Protein AF-A0A1J5PZH5-F1 (afdb_monomer)

Structure (mmCIF, N/CA/C/O backbone):
data_AF-A0A1J5PZH5-F1
#
_entry.id   AF-A0A1J5PZH5-F1
#
loop_
_atom_site.group_PDB
_atom_site.id
_atom_site.type_symbol
_atom_site.label_atom_id
_atom_site.label_alt_id
_atom_site.label_comp_id
_atom_site.label_asym_id
_atom_site.label_entity_id
_atom_site.label_seq_id
_atom_site.pdbx_PDB_ins_code
_atom_site.Cartn_x
_atom_site.Cartn_y
_atom_site.Cartn_z
_atom_site.occupancy
_atom_site.B_iso_or_equiv
_atom_site.auth_seq_id
_atom_site.auth_comp_id
_atom_site.auth_asym_id
_atom_site.auth_atom_id
_atom_site.pdbx_PDB_model_num
ATOM 1 N N . MET A 1 1 ? -9.188 -3.760 25.660 1.00 74.69 1 MET A N 1
ATOM 2 C CA . MET A 1 1 ? -9.528 -2.463 25.032 1.00 74.69 1 MET A CA 1
ATOM 3 C C . MET A 1 1 ? -9.682 -2.647 23.534 1.00 74.69 1 MET A C 1
ATOM 5 O O . MET A 1 1 ? -8.734 -3.075 22.883 1.00 74.69 1 MET A O 1
ATOM 9 N N . THR A 1 2 ? -10.861 -2.334 23.007 1.00 89.88 2 THR A N 1
ATOM 10 C CA . THR A 1 2 ? -11.185 -2.393 21.574 1.00 89.88 2 THR A CA 1
ATOM 11 C C . THR A 1 2 ? -10.528 -1.222 20.845 1.00 89.88 2 THR A C 1
ATOM 13 O O . THR A 1 2 ? -10.727 -0.073 21.233 1.00 89.88 2 THR A O 1
ATOM 16 N N . LYS A 1 3 ? -9.752 -1.486 19.786 1.00 94.06 3 LYS A N 1
ATOM 17 C CA . LYS A 1 3 ? -9.203 -0.449 18.896 1.00 94.06 3 LYS A CA 1
ATOM 18 C C . LYS A 1 3 ? -9.802 -0.558 17.501 1.00 94.06 3 LYS A C 1
ATOM 20 O O . LYS A 1 3 ? -10.255 -1.624 17.095 1.00 94.06 3 LYS A O 1
ATOM 25 N N . THR A 1 4 ? -9.774 0.550 16.771 1.00 96.12 4 THR A N 1
ATOM 26 C CA . THR A 1 4 ? -10.045 0.563 15.332 1.00 96.12 4 THR A CA 1
ATOM 27 C C . THR A 1 4 ? -8.722 0.427 14.583 1.00 96.12 4 THR A C 1
ATOM 29 O O . THR A 1 4 ? -7.857 1.295 14.680 1.00 96.12 4 THR A O 1
ATOM 32 N N . CYS A 1 5 ? -8.565 -0.663 13.842 1.00 96.38 5 CYS A N 1
ATOM 33 C CA . CYS A 1 5 ? -7.442 -0.953 12.964 1.00 96.38 5 CYS A CA 1
ATOM 34 C C . CYS A 1 5 ? -7.792 -0.536 11.533 1.00 96.38 5 CYS A C 1
ATOM 36 O O . CYS A 1 5 ? -8.809 -0.963 10.988 1.00 96.38 5 CYS A O 1
ATOM 38 N N . ILE A 1 6 ? -6.946 0.286 10.915 1.00 96.88 6 ILE A N 1
ATOM 39 C CA . ILE A 1 6 ? -7.092 0.674 9.509 1.00 96.88 6 ILE A CA 1
ATOM 40 C C . ILE A 1 6 ? -6.130 -0.182 8.687 1.00 96.88 6 ILE A C 1
ATOM 42 O O . ILE A 1 6 ? -4.927 -0.160 8.943 1.00 96.88 6 ILE A O 1
ATOM 46 N N . LEU A 1 7 ? -6.653 -0.928 7.715 1.00 97.38 7 LEU A N 1
ATOM 47 C CA . LEU A 1 7 ? -5.854 -1.723 6.788 1.00 97.38 7 LEU A CA 1
ATOM 48 C C . LEU A 1 7 ? -5.657 -0.942 5.487 1.00 97.38 7 LEU A C 1
ATOM 50 O O . LEU A 1 7 ? -6.622 -0.489 4.875 1.00 97.38 7 LEU A O 1
ATOM 54 N N . ILE A 1 8 ? -4.399 -0.786 5.082 1.00 96.50 8 ILE A N 1
ATOM 55 C CA . ILE A 1 8 ? -3.997 -0.186 3.808 1.00 96.50 8 ILE A CA 1
ATOM 56 C C .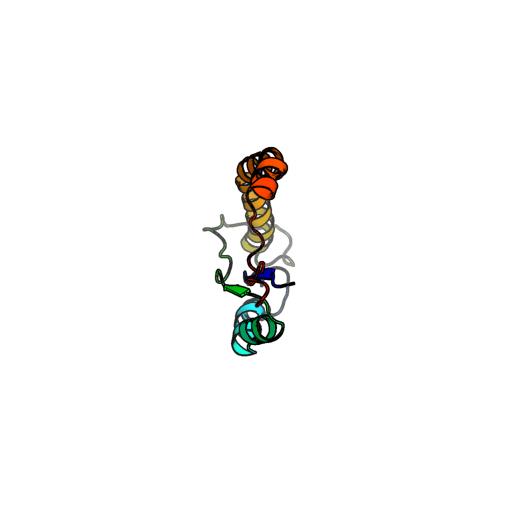 ILE A 1 8 ? -2.954 -1.118 3.205 1.00 96.50 8 ILE A C 1
ATOM 58 O O . ILE A 1 8 ? -1.943 -1.410 3.847 1.00 96.50 8 ILE A O 1
ATOM 62 N N . GLY A 1 9 ? -3.186 -1.594 1.988 1.00 96.50 9 GLY A N 1
ATOM 63 C CA . GLY A 1 9 ? -2.182 -2.355 1.261 1.00 96.50 9 GLY A CA 1
ATOM 64 C C . GLY A 1 9 ? -1.197 -1.437 0.551 1.00 96.50 9 GLY A C 1
ATOM 65 O O . GLY A 1 9 ? -1.570 -0.407 -0.002 1.00 96.50 9 GLY A O 1
ATOM 66 N N . ALA A 1 10 ? 0.073 -1.823 0.551 1.00 94.81 10 ALA A N 1
ATOM 67 C CA . ALA A 1 10 ? 1.123 -1.155 -0.207 1.00 94.81 10 ALA A CA 1
ATOM 68 C C . ALA A 1 10 ? 1.716 -2.169 -1.201 1.00 94.81 10 ALA A C 1
ATOM 70 O O . ALA A 1 10 ? 2.647 -2.891 -0.838 1.00 94.81 10 ALA A O 1
ATOM 71 N N . PRO A 1 11 ? 1.162 -2.286 -2.424 1.00 94.75 11 PRO A N 1
ATOM 72 C CA . PRO A 1 11 ? 1.595 -3.265 -3.424 1.00 94.75 11 PRO A CA 1
ATOM 73 C C . PRO A 1 11 ? 2.893 -2.814 -4.123 1.00 94.75 11 PRO A C 1
ATOM 75 O O . PRO A 1 11 ? 2.940 -2.602 -5.333 1.00 94.75 11 PRO A O 1
ATOM 78 N N . ILE A 1 12 ? 3.960 -2.627 -3.344 1.00 93.50 12 ILE A N 1
ATOM 79 C CA . ILE A 1 12 ? 5.260 -2.150 -3.824 1.00 93.50 12 ILE A CA 1
ATOM 80 C C . ILE A 1 12 ? 6.044 -3.338 -4.384 1.00 93.50 12 ILE A C 1
ATOM 82 O O . ILE A 1 12 ? 6.471 -4.212 -3.634 1.00 93.50 12 ILE A O 1
ATOM 86 N N . ASP A 1 13 ? 6.247 -3.353 -5.700 1.00 91.88 13 ASP A N 1
ATOM 87 C CA . ASP A 1 13 ? 6.999 -4.413 -6.395 1.00 91.88 13 ASP A CA 1
ATOM 88 C C . ASP A 1 13 ? 8.295 -3.917 -7.052 1.00 91.88 13 ASP A C 1
ATOM 90 O O . ASP A 1 13 ? 9.107 -4.713 -7.518 1.00 91.88 13 ASP A O 1
ATOM 94 N N . SER A 1 14 ? 8.515 -2.600 -7.082 1.00 90.25 14 SER A N 1
ATOM 95 C CA . SER A 1 14 ? 9.749 -1.991 -7.584 1.00 90.25 14 SER A CA 1
ATOM 96 C C . SER A 1 14 ? 10.920 -2.211 -6.621 1.00 90.25 14 SER A C 1
ATOM 98 O O . SER A 1 14 ? 10.729 -2.262 -5.408 1.00 90.25 14 SER A O 1
ATOM 100 N N . GLY A 1 15 ? 12.147 -2.274 -7.148 1.00 83.44 15 GLY A N 1
ATOM 101 C CA . GLY A 1 15 ? 13.368 -2.431 -6.341 1.00 83.44 15 GLY A CA 1
ATOM 102 C C . GLY A 1 15 ? 13.813 -3.881 -6.113 1.00 83.44 15 GLY A C 1
ATOM 103 O O . GLY A 1 15 ? 14.843 -4.116 -5.484 1.00 83.44 15 GLY A O 1
ATOM 104 N N . GLN A 1 16 ? 13.097 -4.859 -6.672 1.00 84.19 16 GLN A N 1
ATOM 105 C CA . GLN A 1 16 ? 13.477 -6.275 -6.661 1.00 84.19 16 GLN A CA 1
ATOM 106 C C . GLN A 1 16 ? 13.529 -6.867 -8.069 1.00 84.19 16 GLN A C 1
ATOM 108 O O . GLN A 1 16 ? 12.956 -6.321 -9.006 1.00 84.19 16 GLN A O 1
ATOM 113 N N . LYS A 1 17 ? 14.218 -8.003 -8.228 1.00 84.62 17 LYS A N 1
ATOM 114 C CA . LYS A 1 17 ? 14.356 -8.687 -9.528 1.00 84.62 17 LYS A CA 1
ATOM 115 C C . LYS A 1 17 ? 13.195 -9.619 -9.877 1.00 84.62 17 LYS A C 1
ATOM 117 O O . LYS A 1 17 ? 13.070 -10.013 -11.030 1.00 84.62 17 LYS A O 1
ATOM 122 N N . ARG A 1 18 ? 12.411 -10.049 -8.888 1.00 88.19 18 ARG A N 1
ATOM 123 C CA . ARG A 1 18 ? 11.327 -11.021 -9.063 1.00 88.19 18 ARG A CA 1
ATOM 124 C C . ARG A 1 18 ? 10.024 -10.358 -8.669 1.00 88.19 18 ARG A C 1
ATOM 126 O O . ARG A 1 18 ? 9.944 -9.842 -7.566 1.00 88.19 18 ARG A O 1
ATOM 133 N N . ALA A 1 19 ? 9.037 -1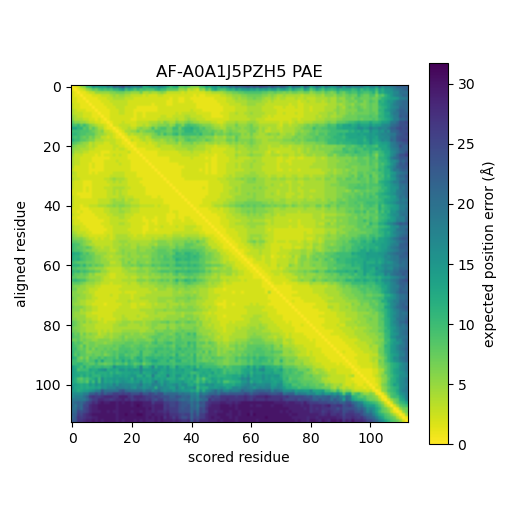0.394 -9.551 1.00 85.50 19 ALA A N 1
ATOM 134 C CA . ALA A 1 19 ? 7.710 -9.918 -9.203 1.00 85.50 19 ALA A CA 1
ATOM 135 C C . ALA A 1 19 ? 7.086 -10.817 -8.127 1.00 85.50 19 ALA A C 1
ATOM 137 O O . ALA A 1 19 ? 7.286 -12.037 -8.139 1.00 85.50 19 ALA A O 1
ATOM 138 N N . GLY A 1 20 ? 6.320 -10.223 -7.216 1.00 89.75 20 GLY A N 1
ATOM 139 C CA . GLY A 1 20 ? 5.508 -10.985 -6.266 1.00 89.75 20 GLY A CA 1
ATOM 140 C C . GLY A 1 20 ? 5.073 -10.219 -5.024 1.00 89.75 20 GLY A C 1
ATOM 141 O O . GLY A 1 20 ? 4.042 -10.555 -4.442 1.00 89.75 20 GLY A O 1
ATOM 142 N N . CYS A 1 21 ? 5.782 -9.159 -4.630 1.00 91.69 21 CYS A N 1
ATOM 143 C CA . CYS A 1 21 ? 5.390 -8.370 -3.458 1.00 91.69 21 CYS A CA 1
ATOM 144 C C . CYS A 1 21 ? 4.075 -7.622 -3.688 1.00 91.69 21 CYS A C 1
ATOM 146 O O . CYS A 1 21 ? 3.316 -7.444 -2.734 1.00 91.69 21 CYS A O 1
ATOM 148 N N . LEU A 1 22 ? 3.742 -7.295 -4.944 1.00 93.56 22 LEU A N 1
ATOM 149 C CA . LEU A 1 22 ? 2.432 -6.737 -5.306 1.00 93.56 22 LEU A CA 1
ATOM 150 C C . LEU A 1 22 ? 1.252 -7.610 -4.841 1.00 93.56 22 LEU A C 1
ATOM 152 O O . LEU A 1 22 ? 0.175 -7.092 -4.569 1.00 93.56 22 LEU A O 1
ATOM 156 N N . MET A 1 23 ? 1.448 -8.929 -4.722 1.00 95.81 23 MET A N 1
ATOM 157 C CA . MET A 1 23 ? 0.404 -9.877 -4.326 1.00 95.81 23 MET A CA 1
ATOM 158 C C . MET A 1 23 ? 0.211 -9.948 -2.808 1.00 95.81 23 MET A C 1
ATOM 160 O O . MET A 1 23 ? -0.791 -10.494 -2.352 1.00 95.81 23 MET A O 1
ATOM 164 N N . GLY A 1 24 ? 1.149 -9.417 -2.018 1.00 95.19 24 GLY A N 1
ATOM 165 C CA . GLY A 1 24 ? 1.149 -9.516 -0.558 1.00 95.19 24 GLY A CA 1
ATOM 166 C C . GLY A 1 24 ? -0.153 -9.028 0.090 1.00 95.19 24 GLY A C 1
ATOM 167 O O . GLY A 1 24 ? -0.780 -9.807 0.811 1.00 95.19 24 GLY A O 1
ATOM 168 N N . PRO A 1 25 ? -0.613 -7.788 -0.179 1.00 97.50 25 PRO A N 1
ATOM 169 C CA . PRO A 1 25 ? -1.863 -7.280 0.385 1.00 97.50 25 PRO A CA 1
ATOM 170 C C . PRO A 1 25 ? -3.077 -8.159 0.059 1.00 97.50 25 PRO A C 1
ATOM 172 O O . PRO A 1 25 ? -3.870 -8.479 0.945 1.00 97.50 25 PRO A O 1
ATOM 175 N N . ALA A 1 26 ? -3.203 -8.605 -1.194 1.00 97.06 26 ALA A N 1
ATOM 176 C CA . ALA A 1 26 ? -4.277 -9.503 -1.613 1.00 97.06 26 ALA A CA 1
ATOM 177 C C . ALA A 1 26 ? -4.186 -10.869 -0.911 1.00 97.06 26 ALA A C 1
ATOM 179 O O . ALA A 1 26 ? -5.195 -11.376 -0.425 1.00 97.06 26 ALA A O 1
ATOM 180 N N . ALA A 1 27 ? -2.984 -11.437 -0.787 1.00 97.81 27 ALA A N 1
ATOM 181 C CA . ALA A 1 27 ? -2.760 -12.707 -0.103 1.00 97.81 27 ALA A CA 1
ATOM 182 C C . ALA A 1 27 ? -3.158 -12.643 1.379 1.00 97.81 27 ALA A C 1
ATOM 184 O O . ALA A 1 27 ? -3.861 -13.532 1.853 1.00 97.81 27 ALA A O 1
ATOM 185 N N . TYR A 1 28 ? -2.786 -11.580 2.102 1.00 97.94 28 TYR A N 1
ATOM 186 C CA . TYR A 1 28 ? -3.186 -11.403 3.503 1.00 97.94 28 TYR A CA 1
ATOM 187 C C . TYR A 1 28 ? -4.699 -11.244 3.676 1.00 97.94 28 TYR A C 1
ATOM 189 O O . TYR A 1 28 ? -5.267 -11.780 4.630 1.00 97.94 28 TYR A O 1
ATOM 197 N N . ARG A 1 29 ? -5.371 -10.543 2.754 1.00 97.81 29 ARG A N 1
ATOM 198 C CA . ARG A 1 29 ? -6.838 -10.447 2.762 1.00 97.81 29 ARG A CA 1
ATOM 199 C C . ARG A 1 29 ? -7.488 -11.805 2.544 1.00 97.81 29 ARG A C 1
ATOM 201 O O . ARG A 1 29 ? -8.356 -12.180 3.327 1.00 97.81 29 ARG A O 1
ATOM 208 N N . THR A 1 30 ? -7.018 -12.565 1.558 1.00 98.00 30 THR A N 1
ATOM 209 C CA . THR A 1 30 ? -7.486 -13.934 1.298 1.00 98.00 30 THR A CA 1
ATOM 210 C C . THR A 1 30 ? -7.228 -14.860 2.487 1.00 98.00 30 THR A C 1
ATOM 212 O O . THR A 1 30 ? -8.078 -15.679 2.816 1.00 98.00 30 THR A O 1
ATOM 215 N N . ALA A 1 31 ? -6.100 -14.696 3.183 1.00 98.00 31 ALA A N 1
ATOM 216 C CA . ALA A 1 31 ? -5.773 -15.438 4.401 1.00 98.00 31 ALA A CA 1
ATOM 217 C C . ALA A 1 31 ? -6.605 -15.020 5.631 1.00 98.00 31 ALA A C 1
ATOM 219 O O . ALA A 1 31 ? -6.444 -15.599 6.702 1.00 98.00 31 ALA A O 1
ATOM 220 N N . GLY A 1 32 ? -7.489 -14.025 5.506 1.00 97.69 32 GLY A N 1
ATOM 221 C CA . GLY A 1 32 ? -8.418 -13.642 6.564 1.00 97.69 32 GLY A CA 1
ATOM 222 C C . GLY A 1 32 ? -7.846 -12.681 7.604 1.00 97.69 32 GLY A C 1
ATOM 223 O O . GLY A 1 32 ? -8.352 -12.655 8.722 1.00 97.69 32 GLY A O 1
ATOM 224 N N . ILE A 1 33 ? -6.848 -11.851 7.267 1.00 98.12 33 ILE A N 1
ATOM 225 C CA . ILE A 1 33 ? -6.250 -10.897 8.224 1.00 98.12 33 ILE A CA 1
ATOM 226 C C . ILE A 1 33 ? -7.289 -9.992 8.913 1.00 98.12 33 ILE A C 1
ATOM 228 O O . ILE A 1 33 ? -7.168 -9.712 10.101 1.00 98.12 33 ILE A O 1
ATOM 232 N N . ALA A 1 34 ? -8.336 -9.568 8.196 1.00 97.69 34 ALA A N 1
ATOM 233 C CA . ALA A 1 34 ? -9.410 -8.759 8.771 1.00 97.69 34 ALA A CA 1
ATOM 234 C C . ALA A 1 34 ? -10.193 -9.532 9.846 1.00 97.69 34 ALA A C 1
ATOM 236 O O . ALA A 1 34 ? -10.410 -9.003 10.933 1.00 97.69 34 ALA A O 1
ATOM 237 N N . HIS A 1 35 ? -10.538 -10.794 9.571 1.00 97.81 35 HIS A N 1
ATOM 238 C CA . HIS A 1 35 ? -11.204 -11.668 10.537 1.00 97.81 35 HIS A CA 1
ATOM 239 C C . HIS A 1 35 ? -10.318 -11.902 11.760 1.00 97.81 35 HIS A C 1
ATOM 241 O O . HIS A 1 35 ? -10.772 -11.688 12.875 1.00 97.81 35 HIS A O 1
ATOM 247 N N . ALA A 1 36 ? -9.031 -12.201 11.560 1.00 97.94 36 ALA A N 1
ATOM 248 C CA . ALA A 1 36 ? -8.090 -12.403 12.660 1.00 97.94 36 ALA A CA 1
ATOM 249 C C . ALA A 1 36 ? -7.993 -11.179 13.593 1.00 97.94 36 ALA A C 1
ATOM 251 O O . ALA A 1 36 ? -7.931 -11.326 14.810 1.00 97.94 36 ALA A O 1
ATOM 252 N N . ILE A 1 37 ? -8.011 -9.958 13.044 1.00 97.62 37 ILE A N 1
ATOM 253 C CA . ILE A 1 37 ? -8.024 -8.727 13.850 1.00 97.62 37 ILE A CA 1
ATOM 254 C C . ILE A 1 37 ? -9.369 -8.559 14.576 1.00 97.62 37 ILE A C 1
ATOM 256 O O . ILE A 1 37 ? -9.395 -8.130 15.731 1.00 97.62 37 ILE A O 1
ATOM 260 N N . THR A 1 38 ? -10.485 -8.896 13.929 1.00 97.44 38 THR A N 1
ATOM 261 C CA . THR A 1 38 ? -11.813 -8.839 14.553 1.00 97.44 38 THR A CA 1
ATOM 262 C C . THR A 1 38 ? -11.986 -9.858 15.676 1.00 97.44 38 THR A C 1
ATOM 264 O O . THR A 1 38 ? -12.513 -9.490 16.725 1.00 97.44 38 THR A O 1
ATOM 267 N N . ASP A 1 39 ? -11.460 -11.071 15.526 1.00 97.81 39 ASP A N 1
ATOM 268 C CA . ASP A 1 39 ? -11.488 -12.124 16.550 1.00 97.81 39 ASP A CA 1
ATOM 269 C C . ASP A 1 39 ? -10.699 -11.734 17.810 1.00 97.81 39 ASP A C 1
ATOM 271 O O . ASP A 1 39 ? -11.047 -12.131 18.921 1.00 97.81 39 ASP A O 1
ATOM 275 N N . LEU A 1 40 ? -9.685 -10.873 17.670 1.00 96.94 40 LEU A N 1
ATOM 276 C CA . LEU A 1 40 ? -8.971 -10.253 18.795 1.00 96.94 40 LEU A CA 1
ATOM 277 C C . LEU A 1 40 ? -9.781 -9.144 19.501 1.00 96.94 40 LEU A C 1
ATOM 279 O O . LEU A 1 40 ? -9.284 -8.504 20.431 1.00 96.94 40 LEU A O 1
ATOM 283 N N . GLY A 1 41 ? -11.020 -8.888 19.076 1.00 96.50 41 GLY A N 1
ATOM 284 C CA . GLY A 1 41 ? -11.893 -7.862 19.643 1.00 96.50 41 GLY A CA 1
ATOM 285 C C . GLY A 1 41 ? -11.559 -6.452 19.155 1.00 96.50 41 GLY A C 1
ATOM 286 O O . GLY A 1 41 ? -11.663 -5.488 19.918 1.00 96.50 41 GLY A O 1
ATOM 287 N N . HIS A 1 42 ? -11.105 -6.294 17.909 1.00 97.12 42 HIS A N 1
ATOM 288 C CA . HIS A 1 42 ? -10.830 -4.990 17.293 1.00 97.12 42 HIS A CA 1
ATOM 289 C C . HIS A 1 42 ? -11.730 -4.728 16.079 1.00 97.12 42 HIS A C 1
ATOM 291 O O . HIS A 1 42 ? -12.155 -5.635 15.370 1.00 97.12 42 HIS A O 1
ATOM 297 N N . LYS A 1 43 ? -12.031 -3.457 15.811 1.00 96.81 43 LYS A N 1
ATOM 298 C CA . LYS A 1 43 ? -12.753 -3.055 14.596 1.00 96.81 43 LYS A CA 1
ATOM 299 C C . LYS A 1 43 ? -11.763 -2.944 13.444 1.00 96.81 43 LYS A C 1
ATOM 301 O O . LYS A 1 43 ? -10.678 -2.409 13.642 1.00 96.81 43 LYS A O 1
ATOM 306 N N . VAL A 1 44 ? -12.140 -3.377 12.245 1.00 97.88 44 VAL A N 1
ATOM 307 C CA . VAL A 1 44 ? -11.307 -3.239 11.040 1.00 97.88 44 VAL A CA 1
ATOM 308 C C . VAL A 1 44 ? -11.979 -2.302 10.047 1.00 97.88 44 VAL A C 1
ATOM 310 O O . VAL A 1 44 ? -13.169 -2.427 9.771 1.00 97.88 44 VAL A O 1
ATOM 313 N N . ILE A 1 45 ? -11.206 -1.368 9.500 1.00 98.06 45 ILE A N 1
ATOM 314 C CA . ILE A 1 45 ? -11.582 -0.545 8.351 1.00 98.06 45 ILE A CA 1
ATOM 315 C C . ILE A 1 45 ? -10.554 -0.808 7.255 1.00 98.06 45 ILE A C 1
ATOM 317 O O . ILE A 1 45 ? -9.427 -0.322 7.337 1.00 98.06 45 ILE A O 1
ATOM 321 N N . ASP A 1 46 ? -10.934 -1.564 6.229 1.00 97.44 46 ASP A N 1
ATOM 322 C CA . ASP A 1 46 ? -10.092 -1.761 5.047 1.00 97.44 46 ASP A CA 1
ATOM 323 C C . ASP A 1 46 ? -10.277 -0.598 4.069 1.00 97.44 46 ASP A C 1
ATOM 325 O O . ASP A 1 46 ? -11.398 -0.246 3.698 1.00 97.44 46 ASP A O 1
ATOM 329 N N . ARG A 1 47 ? -9.170 0.036 3.685 1.00 97.06 47 ARG A N 1
ATOM 330 C CA . ARG A 1 47 ? -9.125 1.162 2.745 1.00 97.06 47 ARG A CA 1
ATOM 331 C C . ARG A 1 47 ? -8.595 0.759 1.371 1.00 97.06 47 ARG A C 1
ATOM 333 O O . ARG A 1 47 ? -8.409 1.631 0.528 1.00 97.06 47 ARG A O 1
ATOM 340 N N . GLY A 1 48 ? -8.393 -0.535 1.132 1.00 96.94 48 GLY A N 1
ATOM 341 C CA . GLY A 1 48 ? -7.863 -1.045 -0.124 1.00 96.94 48 GLY A CA 1
ATOM 342 C C . GLY A 1 48 ? -6.358 -0.826 -0.244 1.00 96.94 48 GLY A C 1
ATOM 343 O O . GLY A 1 48 ? -5.642 -0.727 0.756 1.00 96.94 48 GLY A O 1
ATOM 344 N N . ASP A 1 49 ? -5.878 -0.799 -1.481 1.00 97.12 49 ASP A N 1
ATOM 345 C CA . ASP A 1 49 ? -4.458 -0.676 -1.790 1.00 97.12 49 ASP A CA 1
ATOM 346 C C . ASP A 1 49 ? -4.122 0.745 -2.237 1.00 97.12 49 ASP A C 1
ATOM 348 O O . ASP A 1 49 ? -4.858 1.371 -3.002 1.00 97.12 49 ASP A O 1
ATOM 352 N N . ALA A 1 50 ? -2.986 1.252 -1.762 1.00 95.00 50 ALA A N 1
ATOM 353 C CA . ALA A 1 50 ? -2.407 2.477 -2.272 1.00 95.00 50 ALA A CA 1
ATOM 354 C C . ALA A 1 50 ? -2.048 2.292 -3.751 1.00 95.00 50 ALA A C 1
ATOM 356 O O . ALA A 1 50 ? -1.501 1.262 -4.148 1.00 95.00 50 ALA A O 1
ATOM 357 N N . ALA A 1 51 ? -2.329 3.315 -4.550 1.00 93.62 51 ALA A N 1
ATOM 358 C CA . ALA A 1 51 ? -1.989 3.353 -5.961 1.00 93.62 51 ALA A CA 1
ATOM 359 C C . ALA A 1 51 ? -1.081 4.550 -6.227 1.00 93.62 51 ALA A C 1
ATOM 361 O O . ALA A 1 51 ? -1.333 5.655 -5.737 1.00 93.62 51 ALA A O 1
ATOM 362 N N . LEU A 1 52 ? -0.032 4.328 -7.020 1.00 92.19 52 LEU A N 1
ATOM 363 C CA . LEU A 1 52 ? 0.766 5.431 -7.526 1.00 92.19 52 LEU A CA 1
ATOM 364 C C . LEU A 1 52 ? -0.062 6.273 -8.504 1.00 92.19 52 LEU A C 1
ATOM 366 O O . LEU A 1 52 ? -0.821 5.714 -9.301 1.00 92.19 52 LEU A O 1
ATOM 370 N N . PRO A 1 53 ? 0.093 7.608 -8.481 1.00 90.56 53 PRO A N 1
ATOM 371 C CA . PRO A 1 53 ? -0.407 8.448 -9.557 1.00 90.56 53 PRO A CA 1
ATOM 372 C C . PRO A 1 53 ? 0.370 8.161 -10.849 1.00 90.56 53 PRO A C 1
ATOM 374 O O . PRO A 1 53 ? 1.390 7.469 -10.840 1.00 90.56 53 PRO A O 1
ATOM 377 N N . THR A 1 54 ? -0.076 8.736 -11.966 1.00 93.00 54 THR A N 1
ATOM 378 C CA . THR A 1 54 ? 0.680 8.690 -13.222 1.00 93.00 54 THR A CA 1
ATOM 379 C C . THR A 1 54 ? 2.107 9.188 -12.998 1.00 93.00 54 THR A C 1
ATOM 381 O O . THR A 1 54 ? 2.317 10.318 -12.555 1.00 93.00 54 THR A O 1
ATOM 384 N N . LEU A 1 55 ? 3.083 8.333 -13.299 1.00 92.94 55 LEU A N 1
ATOM 385 C CA . LEU A 1 55 ? 4.494 8.623 -13.088 1.00 92.94 55 LEU A CA 1
ATOM 386 C C . LEU A 1 55 ? 5.105 9.267 -14.326 1.00 92.94 55 LEU A C 1
ATOM 388 O O . LEU A 1 55 ? 4.824 8.872 -15.459 1.00 92.94 55 LEU A O 1
ATOM 392 N N . THR A 1 56 ? 6.004 10.218 -14.102 1.00 92.19 56 THR A N 1
ATOM 393 C CA . THR A 1 56 ? 6.875 10.721 -15.162 1.00 92.19 56 THR A CA 1
ATOM 394 C C . THR A 1 56 ? 7.907 9.643 -15.511 1.00 92.19 56 THR A C 1
ATOM 396 O O . THR A 1 56 ? 8.559 9.129 -14.596 1.00 92.19 56 THR A O 1
ATOM 399 N N . PRO A 1 57 ? 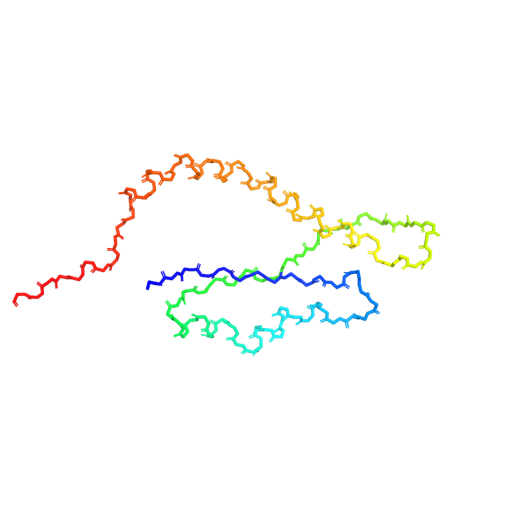8.098 9.298 -16.799 1.00 92.31 57 PRO A N 1
ATOM 400 C CA . PRO A 1 57 ? 9.143 8.366 -17.205 1.00 92.31 57 PRO A CA 1
ATOM 401 C C . PRO A 1 57 ? 10.518 8.819 -16.706 1.00 92.31 57 PRO A C 1
ATOM 403 O O . PRO A 1 57 ? 10.892 9.982 -16.863 1.00 92.31 57 PRO A O 1
ATOM 406 N N . ALA A 1 58 ? 11.276 7.893 -16.122 1.00 92.06 58 ALA A N 1
ATOM 407 C CA . ALA A 1 58 ? 12.612 8.148 -15.602 1.00 92.06 58 ALA A CA 1
ATOM 408 C C . ALA A 1 58 ? 13.582 7.066 -16.082 1.00 92.06 58 ALA A C 1
ATOM 410 O O . ALA A 1 58 ? 13.282 5.874 -16.023 1.00 92.06 58 ALA A O 1
ATOM 411 N N . THR A 1 59 ? 14.763 7.488 -16.530 1.00 93.44 59 THR A N 1
ATOM 412 C CA . THR A 1 59 ? 15.842 6.612 -17.008 1.00 93.44 59 THR A CA 1
ATOM 413 C C . THR A 1 59 ? 17.177 7.064 -16.434 1.00 93.44 59 THR A C 1
ATOM 415 O O . THR A 1 59 ? 17.366 8.254 -16.184 1.00 93.44 59 THR A O 1
ATOM 418 N N . CYS A 1 60 ? 18.131 6.150 -16.277 1.00 92.94 60 CYS A N 1
ATOM 419 C CA . CYS A 1 60 ? 19.499 6.493 -15.900 1.00 92.94 60 CYS A CA 1
ATOM 420 C C . CYS A 1 60 ? 20.524 5.672 -16.704 1.00 92.94 60 CYS A C 1
ATOM 422 O O . CYS A 1 60 ? 20.166 4.639 -17.268 1.00 92.94 60 CYS A O 1
ATOM 424 N N . PRO A 1 61 ? 21.802 6.099 -16.761 1.00 96.25 61 PRO A N 1
ATOM 425 C CA . PRO A 1 61 ? 22.836 5.382 -17.513 1.00 96.25 61 PRO A CA 1
ATOM 426 C C . PRO A 1 61 ? 23.210 4.011 -16.937 1.00 96.25 61 PRO A C 1
ATOM 428 O O . PRO A 1 61 ? 23.889 3.240 -17.607 1.00 96.25 61 PRO A O 1
ATOM 431 N N . ASN A 1 62 ? 22.831 3.714 -15.689 1.00 94.50 62 ASN A N 1
ATOM 432 C CA . ASN A 1 62 ? 23.184 2.459 -15.036 1.00 94.50 62 ASN A CA 1
ATOM 433 C C . ASN A 1 62 ? 22.229 1.334 -15.486 1.00 94.50 62 ASN A C 1
ATOM 435 O O . ASN A 1 62 ? 21.074 1.329 -15.058 1.00 94.50 62 ASN A O 1
ATOM 439 N N . PRO A 1 63 ? 22.699 0.337 -16.259 1.00 89.25 63 PRO A N 1
ATOM 440 C CA . PRO A 1 63 ? 21.844 -0.726 -16.787 1.00 89.25 63 PRO A CA 1
ATOM 441 C C . PRO A 1 63 ? 21.332 -1.694 -15.710 1.00 89.25 63 PRO A C 1
ATOM 443 O O . PRO A 1 63 ? 20.435 -2.487 -15.978 1.00 89.25 63 PRO A O 1
ATOM 446 N N . ALA A 1 64 ? 21.891 -1.658 -14.496 1.00 90.25 64 ALA A N 1
ATOM 447 C CA . ALA A 1 64 ? 21.414 -2.472 -13.381 1.00 90.25 64 ALA A CA 1
ATOM 448 C C . ALA A 1 64 ? 20.126 -1.925 -12.739 1.00 90.25 64 ALA A C 1
ATOM 450 O O . ALA A 1 64 ? 19.522 -2.622 -11.925 1.00 90.25 64 ALA A O 1
ATOM 451 N N . VAL A 1 65 ? 19.731 -0.688 -13.057 1.00 89.88 65 VAL A N 1
ATOM 452 C CA . VAL A 1 65 ? 18.537 -0.046 -12.505 1.00 89.88 65 VAL A CA 1
ATOM 453 C C . VAL A 1 65 ? 17.349 -0.288 -13.431 1.00 89.88 65 VAL A C 1
ATOM 455 O O . VAL A 1 65 ? 17.341 0.141 -14.582 1.00 89.88 65 VAL A O 1
ATOM 458 N N . HIS A 1 66 ? 16.315 -0.931 -12.900 1.00 88.69 66 HIS A N 1
ATOM 459 C CA . HIS A 1 66 ? 15.031 -1.160 -13.562 1.00 88.69 66 HIS A CA 1
ATOM 460 C C . HIS A 1 66 ? 13.899 -0.469 -12.795 1.00 88.69 66 HIS A C 1
ATOM 462 O O . HIS A 1 66 ? 14.031 -0.199 -11.602 1.00 88.69 66 HIS A O 1
ATOM 468 N N . SER A 1 67 ? 12.788 -0.176 -13.480 1.00 90.75 67 SER A N 1
ATOM 469 C CA . SER A 1 67 ? 11.589 0.436 -12.872 1.00 90.75 67 SER A CA 1
ATOM 470 C C . SER A 1 67 ? 11.905 1.694 -12.046 1.00 90.75 67 SER A C 1
ATOM 472 O O . SER A 1 67 ? 11.475 1.847 -10.899 1.00 90.75 67 SER A O 1
ATOM 474 N N . LEU A 1 68 ? 12.749 2.577 -12.600 1.00 93.12 68 LEU A N 1
ATOM 475 C CA . LEU A 1 68 ? 13.235 3.769 -11.899 1.00 93.12 68 LEU A CA 1
ATOM 476 C C . LEU A 1 68 ? 12.091 4.731 -11.560 1.00 93.12 68 LEU A C 1
ATOM 478 O O . LEU A 1 68 ? 12.075 5.293 -10.467 1.00 93.12 68 LEU A O 1
ATOM 482 N N . ALA A 1 69 ? 11.129 4.889 -12.472 1.00 93.50 69 ALA A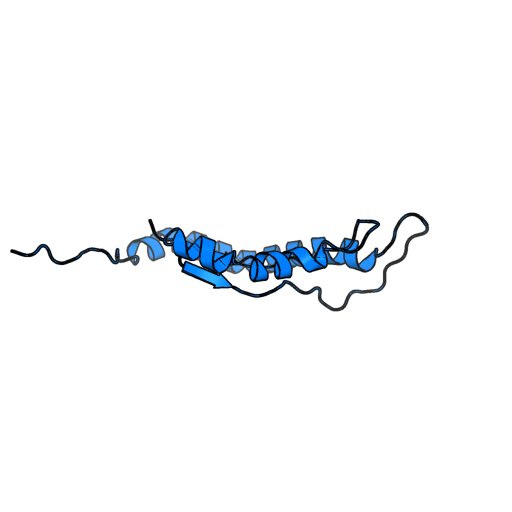 N 1
ATOM 483 C CA . ALA A 1 69 ? 9.964 5.738 -12.257 1.00 93.50 69 ALA A CA 1
ATOM 484 C C . ALA A 1 69 ? 9.171 5.280 -11.024 1.00 93.50 69 ALA A C 1
ATOM 486 O O . ALA A 1 69 ? 8.884 6.091 -10.147 1.00 93.50 69 ALA A O 1
ATOM 487 N N . GLU A 1 70 ? 8.888 3.982 -10.901 1.00 92.56 70 GLU A N 1
ATOM 488 C CA . GLU A 1 70 ? 8.179 3.395 -9.759 1.00 92.56 70 GLU A CA 1
ATOM 489 C C . GLU A 1 70 ? 9.010 3.464 -8.473 1.00 92.56 70 GLU A C 1
ATOM 491 O O . GLU A 1 70 ? 8.483 3.795 -7.410 1.00 92.56 70 GLU A O 1
ATOM 496 N N . THR A 1 71 ? 10.319 3.215 -8.577 1.00 93.00 71 THR A N 1
ATOM 497 C CA . THR A 1 71 ? 11.256 3.260 -7.442 1.00 93.00 71 THR A CA 1
ATOM 498 C C . THR A 1 71 ? 11.332 4.656 -6.820 1.00 93.00 71 THR A C 1
ATOM 500 O O . THR A 1 71 ? 11.463 4.777 -5.605 1.00 93.00 71 THR A O 1
ATOM 503 N N . ILE A 1 72 ? 11.218 5.714 -7.630 1.00 93.62 72 ILE A N 1
ATOM 504 C CA . ILE A 1 72 ? 11.104 7.102 -7.154 1.00 93.62 72 ILE A CA 1
ATOM 505 C C . ILE A 1 72 ? 9.666 7.400 -6.705 1.00 93.62 72 ILE A C 1
ATOM 507 O O . ILE A 1 72 ? 9.453 8.020 -5.663 1.00 93.62 72 ILE A O 1
ATOM 511 N N . GLY A 1 73 ? 8.678 6.932 -7.469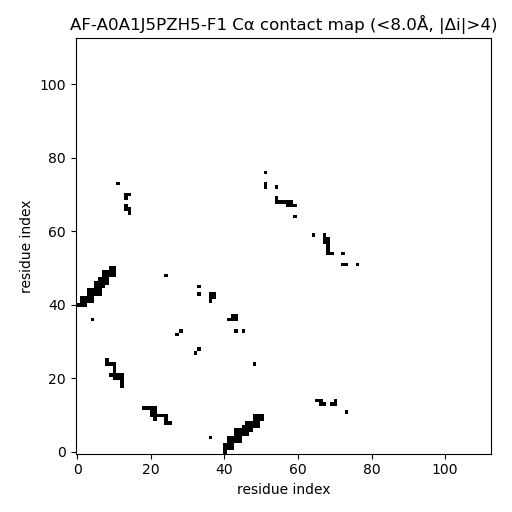 1.00 93.56 73 GLY A N 1
ATOM 512 C CA . GLY A 1 73 ? 7.262 7.217 -7.264 1.00 93.56 73 GLY A CA 1
ATOM 513 C C . GLY A 1 73 ? 6.753 6.827 -5.879 1.00 93.56 73 GLY A C 1
ATOM 514 O O . GLY A 1 73 ? 6.062 7.624 -5.251 1.00 93.56 73 GLY A O 1
ATOM 515 N N . TRP A 1 74 ? 7.121 5.649 -5.366 1.00 94.44 74 TRP A N 1
ATOM 516 C CA . TRP A 1 74 ? 6.661 5.169 -4.054 1.00 94.44 74 TRP A CA 1
ATOM 517 C C . TRP A 1 74 ? 7.136 6.031 -2.873 1.00 94.44 74 TRP A C 1
ATOM 519 O O . TRP A 1 74 ? 6.279 6.525 -2.134 1.00 94.44 74 TRP A O 1
ATOM 529 N N . PRO A 1 75 ? 8.445 6.288 -2.679 1.00 93.62 75 PRO A N 1
ATOM 530 C CA . PRO A 1 75 ? 8.908 7.226 -1.659 1.00 93.62 75 PRO A CA 1
ATOM 531 C C . PRO A 1 75 ? 8.292 8.622 -1.803 1.00 93.62 75 PRO A C 1
ATOM 533 O O . PRO A 1 75 ? 7.856 9.203 -0.807 1.00 93.62 75 PRO A O 1
ATOM 536 N N . THR A 1 76 ? 8.205 9.148 -3.031 1.00 93.75 76 THR A N 1
ATOM 537 C CA . THR A 1 76 ? 7.596 10.460 -3.291 1.00 93.75 76 THR A CA 1
ATOM 538 C C . THR A 1 76 ? 6.120 10.484 -2.897 1.00 93.75 76 THR A C 1
ATOM 540 O O . THR A 1 76 ? 5.693 11.423 -2.230 1.00 93.75 76 THR A O 1
ATOM 543 N N . PHE A 1 77 ? 5.350 9.449 -3.237 1.00 94.06 77 PHE A N 1
ATOM 544 C CA . PHE A 1 77 ? 3.942 9.317 -2.864 1.00 94.06 77 PHE A CA 1
ATOM 545 C C . PHE A 1 77 ? 3.747 9.376 -1.344 1.00 94.06 77 PHE A C 1
ATOM 547 O O . PHE A 1 77 ? 2.914 10.149 -0.864 1.00 94.06 77 PHE A O 1
ATOM 554 N N . PHE A 1 78 ? 4.528 8.616 -0.571 1.00 92.62 78 PHE A N 1
ATOM 555 C CA . PHE A 1 78 ? 4.404 8.620 0.890 1.00 92.62 78 PHE A CA 1
ATOM 556 C C . PHE A 1 78 ? 4.827 9.951 1.506 1.00 92.62 78 PHE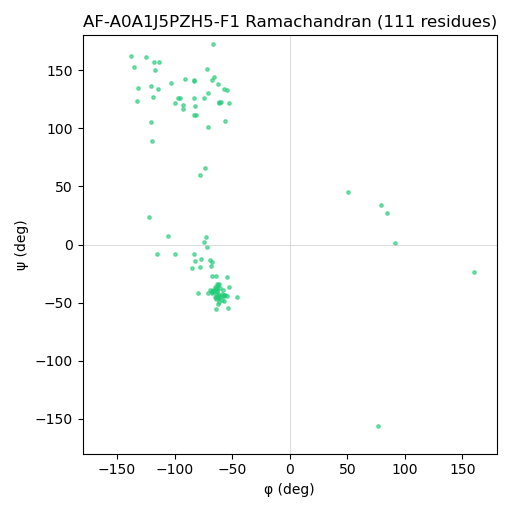 A C 1
ATOM 558 O O . PHE A 1 78 ? 4.146 10.453 2.400 1.00 92.62 78 PHE A O 1
ATOM 565 N N . LEU A 1 79 ? 5.907 10.553 1.007 1.00 94.94 79 LEU A N 1
ATOM 566 C CA . LEU A 1 79 ? 6.376 11.844 1.497 1.00 94.94 79 LEU A CA 1
ATOM 567 C C . LEU A 1 79 ? 5.349 12.949 1.226 1.00 94.94 79 LEU A C 1
ATOM 569 O O . LEU A 1 79 ? 5.014 13.706 2.135 1.00 94.94 79 LEU A O 1
ATOM 573 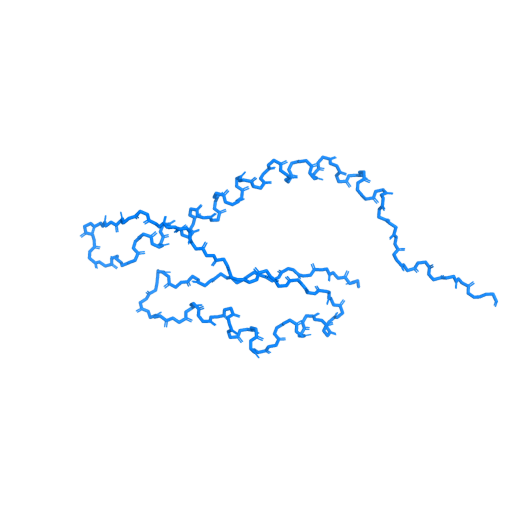N N . LEU A 1 80 ? 4.788 13.002 0.015 1.00 93.81 80 LEU A N 1
ATOM 574 C CA . LEU A 1 80 ? 3.714 13.937 -0.323 1.00 93.81 80 LEU A CA 1
ATOM 575 C C . LEU A 1 80 ? 2.472 13.699 0.537 1.00 93.81 80 LEU A C 1
ATOM 577 O O . LEU A 1 80 ? 1.911 14.656 1.062 1.00 93.81 80 LEU A O 1
ATOM 581 N N . SER A 1 81 ? 2.074 12.440 0.735 1.00 91.75 81 SER A N 1
ATOM 582 C CA . SER A 1 81 ? 0.919 12.089 1.572 1.00 91.75 81 SER A CA 1
ATOM 583 C C . SER A 1 81 ? 1.087 12.580 3.012 1.00 91.75 81 SER A C 1
ATOM 585 O O . SER A 1 81 ? 0.155 13.141 3.585 1.00 91.75 81 SER A O 1
ATOM 587 N N . ILE A 1 82 ? 2.288 12.430 3.584 1.00 93.19 82 ILE A N 1
ATOM 588 C CA . ILE A 1 82 ? 2.617 12.956 4.914 1.00 93.19 82 ILE A CA 1
ATOM 589 C C . ILE A 1 82 ? 2.501 14.477 4.922 1.00 93.19 82 ILE A C 1
ATOM 591 O O . ILE A 1 82 ? 1.801 15.018 5.773 1.00 93.19 82 ILE A O 1
ATOM 595 N N . VAL A 1 83 ? 3.145 15.162 3.973 1.00 95.94 83 VAL A N 1
ATOM 596 C CA . VAL A 1 83 ? 3.147 16.631 3.897 1.00 95.94 83 VAL A CA 1
ATOM 597 C C . VAL A 1 83 ? 1.726 17.181 3.768 1.00 95.94 83 VAL A C 1
ATOM 599 O O . VAL A 1 83 ? 1.367 18.110 4.487 1.00 95.94 83 VAL A O 1
ATOM 602 N N . VAL A 1 84 ? 0.895 16.573 2.920 1.00 94.94 84 VAL A N 1
ATOM 603 C CA . VAL A 1 84 ? -0.520 16.937 2.750 1.00 94.94 84 VAL A CA 1
ATOM 604 C C . VAL A 1 84 ? -1.321 16.709 4.037 1.00 94.94 84 VAL A C 1
ATOM 606 O O . VAL A 1 84 ? -2.225 17.486 4.338 1.00 94.94 84 VAL A O 1
ATOM 609 N N . ALA A 1 85 ? -0.985 15.686 4.827 1.00 94.25 85 ALA A N 1
ATOM 610 C CA . ALA A 1 85 ? -1.647 15.405 6.098 1.00 94.25 85 ALA A CA 1
ATOM 611 C C . ALA A 1 85 ? -1.197 16.321 7.255 1.00 94.25 85 ALA A C 1
ATOM 613 O O . ALA A 1 85 ? -1.931 16.445 8.239 1.00 94.25 85 ALA A O 1
ATOM 614 N N . LEU A 1 86 ? -0.034 16.982 7.166 1.00 95.75 86 LEU A N 1
ATOM 615 C CA . LEU A 1 86 ? 0.532 17.786 8.262 1.00 95.75 86 LEU A CA 1
ATOM 616 C C . LEU A 1 86 ? -0.416 18.863 8.820 1.00 95.75 86 LEU A C 1
ATOM 618 O O . LEU A 1 86 ? -0.503 18.952 10.045 1.00 95.75 86 LEU A O 1
ATOM 622 N N . PRO A 1 87 ? -1.153 19.656 8.013 1.00 96.12 87 PRO A N 1
ATOM 623 C CA . PRO A 1 87 ? -2.057 20.672 8.552 1.00 96.12 87 PRO A CA 1
ATOM 624 C C . PRO A 1 87 ? -3.176 20.065 9.405 1.00 96.12 87 PRO A C 1
ATOM 626 O O . PRO A 1 87 ? -3.468 20.556 10.495 1.00 96.12 87 PRO A O 1
ATOM 629 N N . ALA A 1 88 ? -3.763 18.957 8.942 1.00 92.75 88 ALA A N 1
ATOM 630 C CA . ALA A 1 88 ? -4.803 18.244 9.676 1.00 92.75 88 ALA A CA 1
ATOM 631 C C . ALA A 1 88 ? -4.247 17.601 10.954 1.00 92.75 88 ALA A C 1
ATOM 633 O O . ALA A 1 88 ? -4.871 17.688 12.008 1.00 92.75 88 ALA A O 1
ATOM 634 N N . LEU A 1 89 ? -3.051 17.007 10.891 1.00 91.50 89 LEU A N 1
ATOM 635 C CA . LEU A 1 89 ? -2.376 16.456 12.067 1.00 91.50 89 LEU A CA 1
ATOM 636 C C . LEU A 1 89 ? -2.033 17.545 13.091 1.00 91.50 89 LEU A C 1
ATOM 638 O O . LEU A 1 89 ? -2.229 17.328 14.284 1.00 91.50 89 LEU A O 1
ATOM 642 N N . GLY A 1 90 ? -1.583 18.719 12.642 1.00 94.75 90 GLY A N 1
ATOM 643 C CA . GLY A 1 90 ? -1.331 19.878 13.499 1.00 94.75 90 GLY A CA 1
ATOM 644 C C . GLY A 1 90 ? -2.602 20.367 14.193 1.00 94.75 90 GLY A C 1
ATOM 645 O O . GLY A 1 90 ? -2.602 20.565 15.408 1.00 94.75 90 GLY A O 1
ATOM 646 N N . LEU A 1 91 ? -3.707 20.473 13.448 1.00 95.25 91 LEU A N 1
ATOM 647 C CA . LEU A 1 91 ? -5.016 20.824 13.999 1.00 95.25 91 LE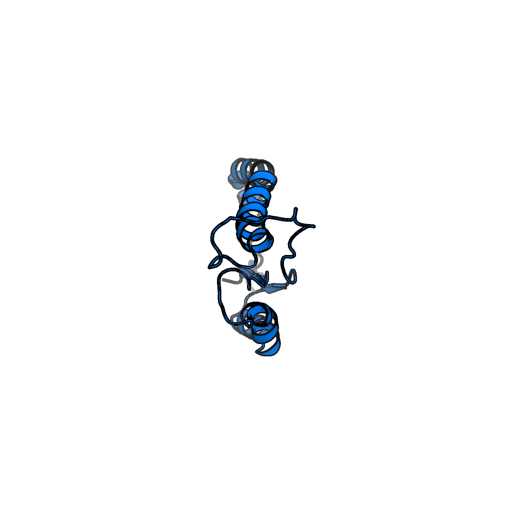U A CA 1
ATOM 648 C C . LEU A 1 91 ? -5.492 19.795 15.033 1.00 95.25 91 LEU A C 1
ATOM 650 O O . LEU A 1 91 ? -5.877 20.164 16.140 1.00 95.25 91 LEU A O 1
ATOM 654 N N . LEU A 1 92 ? -5.436 18.502 14.703 1.00 91.31 92 LEU A N 1
ATOM 655 C CA . LEU A 1 92 ? -5.832 17.427 15.615 1.00 91.31 92 LEU A CA 1
ATOM 656 C C . LEU A 1 92 ? -4.953 17.385 16.865 1.00 91.31 92 LEU A C 1
ATOM 658 O O . LEU A 1 92 ? -5.452 17.123 17.955 1.00 91.31 92 LEU A O 1
ATOM 662 N N . TRP A 1 93 ? -3.655 17.656 16.732 1.00 93.69 93 TRP A N 1
ATOM 663 C CA . TRP A 1 93 ? -2.746 17.717 17.871 1.00 93.69 93 TRP A CA 1
ATOM 664 C C . TRP A 1 93 ? -3.082 18.886 18.801 1.00 93.69 93 TRP A C 1
ATOM 666 O O . TRP A 1 93 ? -3.105 18.700 20.018 1.00 93.69 93 TRP A O 1
ATOM 676 N N . TRP A 1 94 ? -3.434 20.049 18.243 1.00 96.12 94 TRP A N 1
ATOM 677 C CA . TRP A 1 94 ? -3.890 21.204 19.018 1.00 96.12 94 TRP A CA 1
ATOM 678 C C . TRP A 1 94 ? -5.241 20.959 19.708 1.00 96.12 94 TRP A C 1
ATOM 680 O O . TRP A 1 94 ? -5.415 21.320 20.872 1.00 96.12 94 TRP A O 1
ATOM 690 N N . LEU A 1 95 ? -6.177 20.290 19.030 1.00 92.94 95 LEU A N 1
ATOM 691 C CA . LEU A 1 95 ? -7.509 19.970 19.558 1.00 92.94 95 LEU A CA 1
ATOM 692 C C . LEU A 1 95 ? -7.545 18.713 20.436 1.00 92.94 95 LEU A C 1
ATOM 694 O O . LEU A 1 95 ? -8.553 18.453 21.088 1.00 92.94 95 LEU A O 1
ATOM 698 N N . LYS A 1 96 ? -6.454 17.948 20.512 1.00 91.25 96 LYS A N 1
ATOM 699 C CA . LYS A 1 96 ? -6.353 16.706 21.289 1.00 91.25 96 LYS A CA 1
ATOM 700 C C . LYS A 1 96 ? -6.913 16.786 22.722 1.00 91.25 96 LYS A C 1
ATOM 702 O O . LYS A 1 96 ? -7.628 15.855 23.093 1.00 91.25 96 LYS A O 1
ATOM 707 N N . PRO A 1 97 ? -6.637 17.825 23.545 1.00 90.81 97 PRO A N 1
ATOM 708 C CA . PRO A 1 97 ? -7.235 17.922 24.879 1.00 90.81 97 PRO A CA 1
ATOM 709 C C . PRO A 1 97 ? -8.759 18.103 24.837 1.00 90.81 97 PRO A C 1
ATOM 711 O O . PRO A 1 97 ? -9.455 17.525 25.664 1.00 90.81 97 PRO A O 1
ATOM 714 N N . GLN A 1 98 ? -9.278 18.852 23.861 1.00 89.44 98 GLN A N 1
ATOM 715 C CA . GLN A 1 98 ? -10.716 19.083 23.698 1.00 89.44 98 GLN A CA 1
ATOM 716 C C . GLN A 1 98 ? -11.429 17.814 23.220 1.00 89.44 98 GLN A C 1
ATOM 718 O O . GLN A 1 98 ? -12.475 17.465 23.750 1.00 89.44 98 GLN A O 1
ATOM 723 N N . VAL A 1 99 ? -10.831 17.086 22.270 1.00 85.44 99 VAL A N 1
ATOM 724 C CA . VAL A 1 99 ? -11.365 15.809 21.772 1.00 85.44 99 VAL A CA 1
ATOM 725 C C . VAL A 1 99 ? -11.448 14.783 22.899 1.00 85.44 99 VAL A C 1
ATOM 727 O O . VAL A 1 99 ? -12.494 14.176 23.084 1.00 85.44 99 VAL A O 1
ATOM 730 N N . ARG A 1 100 ? -10.394 14.651 23.714 1.00 86.00 100 ARG A N 1
ATOM 731 C CA . ARG A 1 100 ? -10.401 13.746 24.876 1.00 86.00 100 ARG A CA 1
ATOM 732 C C . ARG A 1 100 ? -11.456 14.102 25.917 1.00 86.00 100 ARG A C 1
ATOM 734 O O . ARG A 1 100 ? -12.000 13.207 26.544 1.00 86.00 100 ARG A O 1
ATOM 741 N N . ALA A 1 101 ? -11.752 15.387 26.105 1.00 88.00 101 ALA A N 1
ATOM 742 C CA . ALA A 1 101 ? -12.806 15.814 27.024 1.00 88.00 101 ALA A CA 1
ATOM 743 C C . ALA A 1 101 ? -14.220 15.431 26.541 1.00 88.00 101 ALA A C 1
ATOM 745 O O . ALA A 1 101 ? -15.152 15.422 27.340 1.00 88.00 101 ALA A O 1
ATOM 746 N N . LEU A 1 102 ? -14.378 15.126 25.247 1.00 83.00 102 LEU A N 1
ATOM 747 C CA . LEU A 1 102 ? -15.640 14.738 24.612 1.00 83.00 102 LEU A CA 1
ATOM 748 C C . LEU A 1 102 ? -15.778 13.218 24.415 1.00 83.00 102 LEU A C 1
ATOM 750 O O . LEU A 1 102 ? -16.848 12.755 24.019 1.00 83.00 102 LEU A O 1
ATOM 754 N N . GLU A 1 103 ? -14.722 12.439 24.663 1.00 81.19 103 GLU A N 1
ATOM 755 C CA . GLU A 1 103 ? -14.775 10.977 24.604 1.00 81.19 103 GLU A CA 1
ATOM 756 C C . GLU A 1 103 ? -15.596 10.456 25.798 1.00 81.19 103 GLU A C 1
ATOM 758 O O . GLU A 1 103 ? -15.122 10.403 26.929 1.00 81.19 103 GLU A O 1
ATOM 763 N N . VAL A 1 104 ? -16.860 10.097 25.549 1.00 73.44 104 VAL A N 1
ATOM 764 C CA . VAL A 1 104 ? -17.704 9.374 26.512 1.00 73.44 104 VAL A CA 1
ATOM 765 C C . VAL A 1 104 ? -17.361 7.889 26.419 1.00 73.44 104 VAL A C 1
ATOM 767 O O . VAL A 1 104 ? -17.520 7.284 25.357 1.00 73.44 104 VAL A O 1
ATOM 770 N N . GLU A 1 105 ? -16.886 7.303 27.520 1.00 65.19 105 GLU A N 1
ATOM 771 C CA . GLU A 1 105 ? -16.575 5.874 27.599 1.00 65.19 105 GLU A CA 1
ATOM 772 C C . GLU A 1 105 ? -17.855 5.054 27.312 1.00 65.19 105 GLU A C 1
ATOM 774 O O . GLU A 1 105 ? -18.856 5.225 28.014 1.00 65.19 105 GLU A O 1
ATOM 779 N N . PRO A 1 106 ? -17.871 4.157 26.310 1.00 62.06 106 PRO A N 1
ATOM 780 C CA . PRO A 1 106 ? -19.080 3.420 25.940 1.00 62.06 106 PRO A CA 1
ATOM 781 C C . PRO A 1 106 ? -19.503 2.323 26.935 1.00 62.06 106 PRO A C 1
ATOM 783 O O . PRO A 1 106 ? -20.433 1.584 26.626 1.00 62.06 106 PRO A O 1
ATOM 786 N N . ASP A 1 107 ? -18.853 2.203 28.099 1.00 54.62 107 ASP A N 1
ATOM 787 C CA . ASP A 1 107 ? -19.033 1.071 29.024 1.00 54.62 107 ASP A CA 1
ATOM 788 C C . ASP A 1 107 ? -19.493 1.466 30.439 1.00 54.62 107 ASP A C 1
ATOM 790 O O . ASP A 1 107 ? -19.336 0.711 31.397 1.00 54.62 107 ASP A O 1
ATOM 794 N N . ALA A 1 108 ? -20.130 2.630 30.594 1.00 54.25 108 ALA A N 1
ATOM 795 C CA . ALA A 1 108 ? -20.976 2.874 31.762 1.00 54.25 108 ALA A CA 1
ATOM 796 C C . ALA A 1 108 ? -22.289 2.079 31.616 1.00 54.25 108 ALA A C 1
ATOM 798 O O . ALA A 1 108 ? -23.366 2.649 31.437 1.00 54.25 108 ALA A O 1
ATOM 799 N N . ALA A 1 109 ? -22.206 0.746 31.638 1.00 50.72 109 ALA A N 1
ATOM 800 C CA . ALA A 1 109 ? -23.380 -0.090 31.838 1.00 50.72 109 ALA A CA 1
ATOM 801 C C . ALA A 1 109 ? -24.040 0.322 33.171 1.00 50.72 109 ALA A C 1
ATOM 803 O O . ALA A 1 109 ? -23.328 0.499 34.164 1.00 50.72 109 ALA A O 1
ATOM 804 N N . PRO A 1 110 ? -25.371 0.513 33.226 1.00 55.12 110 PRO A N 1
ATOM 805 C CA . PRO A 1 110 ? -26.038 0.857 34.471 1.00 55.12 110 PRO A CA 1
ATOM 806 C C . PRO A 1 110 ? -25.811 -0.276 35.472 1.00 55.12 110 PRO A C 1
ATOM 808 O O . PRO A 1 110 ? -26.151 -1.429 35.205 1.00 55.12 110 PRO A O 1
ATOM 811 N N . THR A 1 111 ? -25.215 0.053 36.616 1.00 53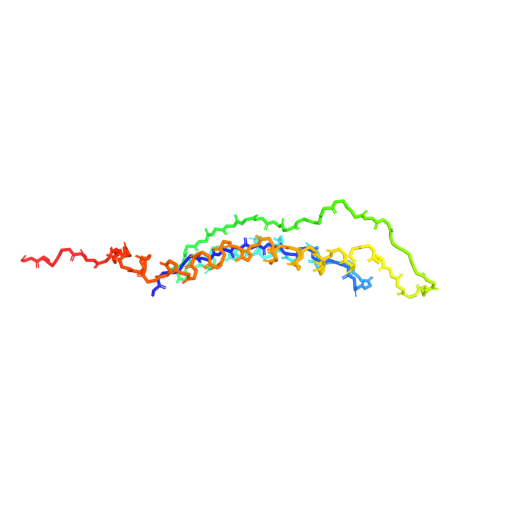.34 111 THR A N 1
ATOM 812 C CA . THR A 1 111 ? -25.112 -0.840 37.767 1.00 53.34 111 THR A CA 1
ATOM 813 C C . THR A 1 111 ? -26.530 -1.261 38.139 1.00 53.34 111 THR A C 1
ATOM 815 O O . THR A 1 111 ? -27.317 -0.442 38.614 1.00 53.34 111 THR A O 1
ATOM 818 N N . ALA A 1 112 ? -26.883 -2.513 37.840 1.00 50.16 112 ALA A N 1
ATOM 819 C CA . ALA A 1 112 ? -28.158 -3.086 38.237 1.00 50.16 112 ALA A CA 1
ATOM 820 C C . ALA A 1 112 ? -28.232 -3.091 39.771 1.00 50.16 112 ALA A C 1
ATOM 822 O O . ALA A 1 112 ? -27.329 -3.607 40.435 1.00 50.16 112 ALA A O 1
ATOM 823 N N . ALA A 1 113 ? -29.274 -2.437 40.283 1.00 45.78 113 ALA A N 1
ATOM 824 C CA . ALA A 1 113 ? -29.694 -2.451 41.679 1.00 45.78 113 ALA A CA 1
ATOM 825 C C . ALA A 1 113 ? -30.386 -3.773 42.040 1.00 45.78 113 ALA A C 1
ATOM 827 O O . ALA A 1 113 ? -30.952 -4.409 41.119 1.00 45.78 113 ALA A O 1
#

Foldseek 3Di:
DEEEAEDEAELQQFPDDDGDSNCVSVVCVVVPVQVVSVVVVYHYHYPYYDDFDDWDDDDDPDPVHDPVRSVVRSVVVVVVVVVVCVVVVVVCVVCVVVVVVVDDDPPPDPPDD

Mean predicted aligned error: 7.74 Å

Secondary structure (DSSP, 8-state):
---EEEEEE----TTSSS--GGGHHHHHHHTTHHHHHHHTT-EEEEEEE--PPPPPP---S-TT---HHHHHHHHHHHHHHHHHHHHHHHHHHHHHHHHHHH---TT------

pLDDT: mean 90.09, std 11.46, range [45.78, 98.12]

InterPro domains:
  IPR006035 Ureohydrolase [PF00491] (4-58)
  IPR023696 Ureohydrolase domain superfamily [SSF52768] (5-73)

Solvent-accessible surface area (backbone atoms only — not comparable to full-atom values): 7050 Å² total; per-residue (Å²): 134,71,47,79,43,77,42,69,28,72,51,64,42,59,86,60,94,63,86,58,48,46,48,48,49,59,49,43,55,75,72,35,50,61,55,59,45,38,75,73,53,28,48,72,46,79,72,52,61,65,73,83,70,94,70,68,90,54,85,71,93,55,86,88,67,64,58,49,32,55,52,50,45,55,62,48,51,55,53,49,54,49,61,70,42,44,66,59,51,52,50,48,61,71,42,41,68,63,54,59,74,66,63,72,74,95,73,79,68,79,81,81,129

Sequence (113 aa):
MTKTCILIGAPIDSGQKRAGCLMGPAAYRTAGIAHAITDLGHKVIDRGDAALPTLTPATCPNPAVHSLAETIGWPTFFLLSIVVALPALGLLWWLKPQVRALEVEPDAAPTAA

Radius of gyration: 20.71 Å; Cα contacts (8 Å, |Δi|>4): 87; chains: 1; bounding box: 53×37×59 Å

Organism: NCBI:txid410659

Nearest PDB structures (foldseek):
  9frv-assembly1_C  TM=8.666E-01  e=3.085E-03  Homo sapiens
  8rgu-assembly1_A  TM=8.799E-01  e=8.408E-03  Homo sapiens
  8rgu-assembly1_B  TM=8.592E-01  e=6.435E-03  Homo sapiens
  8rim-assembly1_B  TM=8.149E-01  e=7.864E-03  Homo sapiens
  4q3r-assembly4_D  TM=8.122E-01  e=4.472E-02  Schistosoma mansoni